Protein 7Y86 (pdb70)

Structure (mmCIF, N/CA/C/O backbone):
data_7Y86
#
_entry.id   7Y86
#
_cell.length_a   44.958
_cell.length_b   49.082
_cell.length_c   102.581
_cell.angle_alpha   90.000
_cell.angle_beta   90.000
_cell.angle_gamma   90.000
#
_symmetry.space_group_name_H-M   'P 21 21 21'
#
loop_
_entity.id
_entity.type
_entity.pdbx_description
1 polymer 'UPF0297 protein A7J08_00425'
2 water water
#
loop_
_atom_site.group_PDB
_atom_site.id
_atom_site.type_symbol
_atom_site.label_atom_id
_atom_site.label_alt_id
_atom_site.label_comp_id
_atom_site.label_asym_id
_atom_site.label_entity_id
_atom_site.label_seq_id
_atom_site.pdbx_PDB_ins_code
_atom_site.Cartn_x
_atom_site.Cartn_y
_atom_site.Cartn_z
_atom_site.occupancy
_atom_site.B_iso_or_equiv
_atom_site.auth_seq_id
_atom_site.auth_comp_id
_atom_site.auth_asym_id
_atom_site.auth_atom_id
_atom_site.pdbx_PDB_model_num
ATOM 1 N N . VAL A 1 9 ? 25.37600 -15.25600 -18.89600 1.000 53.69000 8 VAL A N 1
ATOM 2 C CA . VAL A 1 9 ? 25.29600 -14.19700 -17.89000 1.000 54.93000 8 VAL A CA 1
ATOM 3 C C . VAL A 1 9 ? 25.54300 -14.74900 -16.48900 1.000 50.28000 8 VAL A C 1
ATOM 4 O O . VAL A 1 9 ? 25.37600 -14.03900 -15.49800 1.000 52.04000 8 VAL A O 1
ATOM 8 N N . ARG A 1 10 ? 25.93500 -16.02600 -16.41700 1.000 48.96000 9 ARG A N 1
ATOM 9 C CA . ARG A 1 10 ? 26.26300 -16.64100 -15.13400 1.000 44.87000 9 ARG A CA 1
ATOM 10 C C . ARG A 1 10 ? 27.46000 -15.96800 -14.47200 1.000 45.54000 9 ARG A C 1
ATOM 11 O O . ARG A 1 10 ? 27.53200 -15.9040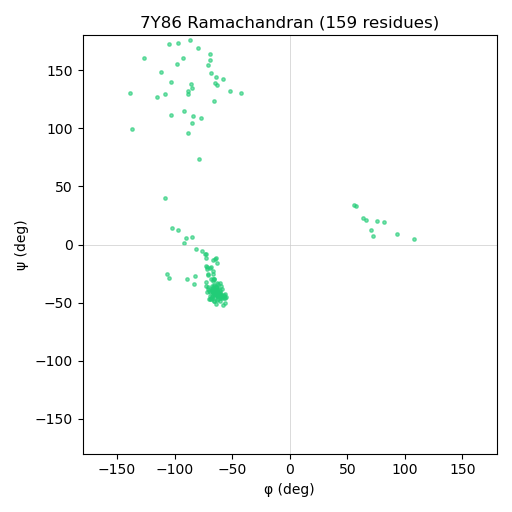0 -13.23900 1.000 40.31000 9 ARG A O 1
ATOM 19 N N . PHE A 1 11 ? 28.41300 -15.48700 -15.26600 1.000 46.32000 10 PHE A N 1
ATOM 20 C CA . PHE A 1 11 ? 29.67300 -14.94400 -14.76900 1.000 41.54000 10 PHE A CA 1
ATOM 21 C C . PHE A 1 11 ? 29.71300 -13.42400 -14.92100 1.000 40.96000 10 PHE A C 1
ATOM 22 O O . PHE A 1 11 ? 30.73800 -12.84100 -15.28700 1.000 40.36000 10 PHE A O 1
ATOM 30 N N . ARG A 1 12 ? 28.57500 -12.77400 -14.63900 1.000 43.64000 11 ARG A N 1
ATOM 31 C CA . ARG A 1 12 ? 28.41900 -11.32600 -14.77300 1.000 41.73000 11 ARG A CA 1
ATOM 32 C C . ARG A 1 12 ? 28.79300 -10.55400 -13.52200 1.000 39.64000 11 ARG A C 1
ATOM 33 O O . ARG A 1 12 ? 29.18300 -9.38300 -13.62500 1.000 40.96000 11 ARG A O 1
ATOM 41 N N . LEU A 1 13 ? 28.62400 -11.15900 -12.34600 1.000 34.42000 12 LEU A N 1
ATOM 42 C CA . LEU A 1 13 ? 28.74400 -10.44500 -11.07500 1.000 31.00000 12 LEU A CA 1
ATOM 43 C C . LEU A 1 13 ? 30.22400 -10.26900 -10.73500 1.000 30.59000 12 LEU A C 1
ATOM 44 O O . LEU A 1 13 ? 30.78200 -10.91900 -9.84400 1.000 24.56000 12 LEU A O 1
ATOM 49 N N . ASP A 1 14 ? 30.85700 -9.34900 -11.46900 1.000 28.28000 13 ASP A N 1
ATOM 50 C CA . ASP A 1 14 ? 32.29100 -9.11800 -11.35800 1.000 26.60000 13 ASP A CA 1
ATOM 51 C C . ASP A 1 14 ? 32.64800 -8.06500 -10.32200 1.000 27.74000 13 ASP A C 1
ATOM 52 O O . ASP A 1 14 ? 33.82300 -7.70400 -10.21100 1.000 33.49000 13 ASP A O 1
ATOM 57 N N . ASP A 1 15 ? 31.66800 -7.56100 -9.56900 1.000 28.00000 14 ASP A N 1
ATOM 58 C CA . ASP A 1 15 ? 31.91200 -6.58900 -8.50200 1.000 28.96000 14 ASP A CA 1
ATOM 59 C C . ASP A 1 15 ? 31.05700 -7.00600 -7.30900 1.000 30.09000 14 ASP A C 1
ATOM 60 O O . ASP A 1 15 ? 29.85800 -6.70900 -7.26200 1.000 35.20000 14 ASP A O 1
ATOM 65 N N . THR A 1 16 ? 31.67500 -7.68200 -6.34400 1.000 23.01000 15 THR A N 1
ATOM 66 C CA . THR A 1 16 ? 30.97000 -8.15100 -5.15800 1.000 21.23000 15 THR A CA 1
ATOM 67 C C . THR A 1 16 ? 31.12400 -7.20300 -3.97500 1.000 17.65000 15 THR A C 1
ATOM 68 O O . THR A 1 16 ? 30.78900 -7.58300 -2.84700 1.000 18.81000 15 THR A O 1
ATOM 72 N N . ASP A 1 17 ? 31.62500 -5.99100 -4.19700 1.000 21.85000 16 ASP A N 1
ATOM 73 C CA . ASP A 1 17 ? 31.53200 -4.95500 -3.17400 1.000 21.52000 16 ASP A CA 1
ATOM 74 C C . ASP A 1 17 ? 30.06600 -4.72300 -2.81600 1.000 20.46000 16 ASP A C 1
ATOM 75 O O . ASP A 1 17 ? 29.18400 -4.77500 -3.67600 1.000 24.79000 16 ASP A O 1
ATOM 80 N N . LYS A 1 18 ? 29.80700 -4.48000 -1.53700 1.000 21.41000 17 LYS A N 1
ATOM 81 C CA . LYS A 1 18 ? 28.43500 -4.29200 -1.09000 1.000 20.48000 17 LYS A CA 1
ATOM 82 C C . LYS A 1 18 ? 27.83100 -3.04700 -1.72300 1.000 22.47000 17 LYS A C 1
ATOM 83 O O . LYS A 1 18 ? 28.51800 -2.04600 -1.94200 1.000 23.45000 17 LYS A O 1
ATOM 89 N N . GLN A 1 19 ? 26.53700 -3.11300 -2.03200 1.000 20.54000 18 GLN A N 1
ATOM 90 C CA . GLN A 1 19 ? 25.83900 -1.93600 -2.51900 1.000 19.90000 18 GLN A CA 1
ATOM 91 C C . GLN A 1 19 ? 25.32800 -1.13300 -1.33000 1.000 21.44000 18 GLN A C 1
ATOM 92 O O . GLN A 1 19 ? 25.48400 -1.52900 -0.17200 1.000 22.20000 18 GLN A O 1
ATOM 98 N N . GLU A 1 20 ? 24.72700 0.02100 -1.62100 1.000 22.99000 19 GLU A N 1
ATOM 99 C CA . GLU A 1 20 ? 24.22200 0.88600 -0.56200 1.000 21.82000 19 GLU A CA 1
ATOM 100 C C . GLU A 1 20 ? 23.11900 0.18800 0.21800 1.000 17.96000 19 GLU A C 1
ATOM 101 O O . GLU A 1 20 ? 22.24100 -0.46100 -0.35600 1.000 20.10000 19 GLU A O 1
ATOM 107 N N . ILE A 1 21 ? 23.16800 0.33100 1.54400 1.000 16.65000 20 ILE A N 1
ATOM 108 C CA . ILE A 1 21 ? 22.12800 -0.24800 2.38900 1.000 17.21000 20 ILE A CA 1
ATOM 109 C C . ILE A 1 21 ? 20.76300 0.31700 2.02200 1.000 17.76000 20 ILE A C 1
ATOM 110 O O . ILE A 1 21 ? 19.75500 -0.40100 2.04800 1.000 16.25000 20 ILE A O 1
ATOM 115 N N . SER A 1 22 ? 20.70900 1.60000 1.65700 1.000 18.19000 21 SER A N 1
ATOM 116 C CA . SER A 1 22 ? 19.43400 2.19700 1.26700 1.000 16.99000 21 SER A CA 1
ATOM 117 C C . SER A 1 22 ? 18.87200 1.52400 0.01900 1.000 18.63000 21 SER A C 1
ATOM 118 O O . SER A 1 22 ? 17.65600 1.34400 -0.10000 1.000 19.34000 21 SER A O 1
ATOM 121 N N . LYS A 1 23 ? 19.74400 1.13100 -0.91500 1.000 16.88000 22 LYS A N 1
ATOM 122 C CA . LYS A 1 23 ? 19.28700 0.43200 -2.11400 1.000 20.54000 22 LYS A CA 1
ATOM 123 C C . LYS A 1 23 ? 18.74500 -0.95200 -1.77100 1.000 17.42000 22 LYS A C 1
ATOM 124 O O . LYS A 1 23 ? 17.68900 -1.35400 -2.27500 1.000 18.82000 22 LYS A O 1
ATOM 130 N N . THR A 1 24 ? 19.44700 -1.69500 -0.91100 1.000 16.81000 23 THR A N 1
ATOM 131 C CA . THR A 1 24 ? 18.95800 -3.00600 -0.48800 1.000 16.78000 23 THR A CA 1
ATOM 132 C C . THR A 1 24 ? 17.60700 -2.89200 0.20600 1.000 17.63000 23 THR A C 1
ATOM 133 O O . THR A 1 24 ? 16.67200 -3.63700 -0.10600 1.000 18.05000 23 THR A O 1
ATOM 137 N N . LEU A 1 25 ? 17.48200 -1.96400 1.15800 1.000 16.97000 24 LEU A N 1
ATOM 138 C CA . LEU A 1 25 ? 16.23800 -1.90500 1.92100 1.000 16.78000 24 LEU A CA 1
ATOM 139 C C . LEU A 1 25 ? 15.08500 -1.37900 1.07600 1.000 17.15000 24 LEU A C 1
ATOM 140 O O . LEU A 1 25 ? 13.93000 -1.72400 1.34600 1.000 17.88000 24 LEU A O 1
ATOM 145 N N . THR A 1 26 ? 15.36900 -0.56900 0.05000 1.000 19.04000 25 THR A N 1
ATOM 146 C CA . THR A 1 26 ? 14.31700 -0.16600 -0.88100 1.000 19.35000 25 THR A CA 1
ATOM 147 C C . THR A 1 26 ? 13.75700 -1.37100 -1.63300 1.000 19.33000 25 THR A C 1
ATOM 148 O O . THR A 1 26 ? 12.53400 -1.55500 -1.71600 1.000 20.14000 25 THR A O 1
ATOM 152 N N . SER A 1 27 ? 14.64000 -2.22200 -2.16500 1.000 18.44000 26 SER A N 1
ATOM 153 C CA . SER A 1 27 ? 14.18900 -3.38200 -2.92300 1.000 20.05000 26 SER A CA 1
ATOM 154 C C . SER A 1 27 ? 13.48600 -4.38900 -2.02400 1.000 20.18000 26 SER A C 1
ATOM 155 O O . SER A 1 27 ? 12.48800 -4.99800 -2.42200 1.000 20.19000 26 SER A O 1
ATOM 158 N N . VAL A 1 28 ? 13.99400 -4.57300 -0.80300 1.000 17.42000 27 VAL A N 1
ATOM 159 C CA . VAL A 1 28 ? 13.38300 -5.50200 0.14300 1.000 18.73000 27 VAL A CA 1
ATOM 160 C C . VAL A 1 28 ? 11.99100 -5.02900 0.54700 1.000 15.33000 27 VAL A C 1
ATOM 161 O O . VAL A 1 28 ? 11.04700 -5.82900 0.63700 1.000 17.39000 27 VAL A O 1
ATOM 165 N N . TYR A 1 29 ? 11.84300 -3.72700 0.80800 1.000 17.25000 28 TYR A N 1
ATOM 166 C CA . TYR A 1 29 ? 10.54600 -3.16000 1.15800 1.000 17.41000 28 TYR A CA 1
ATOM 167 C C . TYR A 1 29 ? 9.53100 -3.39800 0.04600 1.000 17.54000 28 TYR A C 1
ATOM 168 O O . TYR A 1 29 ? 8.40000 -3.83300 0.30100 1.000 18.03000 28 TYR A O 1
ATOM 177 N N . ARG A 1 30 ? 9.93000 -3.14300 -1.20000 1.000 19.35000 29 ARG A N 1
ATOM 178 C CA 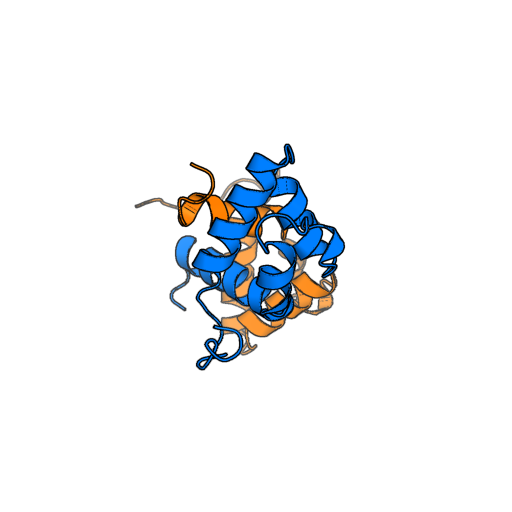. ARG A 1 30 ? 9.00500 -3.31000 -2.32100 1.000 18.67000 29 ARG A CA 1
ATOM 179 C C . ARG A 1 30 ? 8.59200 -4.76600 -2.48700 1.000 20.79000 29 ARG A C 1
ATOM 180 O O . ARG A 1 30 ? 7.41700 -5.06100 -2.73700 1.000 20.27000 29 ARG A O 1
ATOM 188 N N . SER A 1 31 ? 9.53700 -5.69200 -2.33000 1.000 18.25000 30 SER A N 1
ATOM 189 C CA . SER A 1 31 ? 9.20000 -7.10400 -2.46800 1.000 17.71000 30 SER A CA 1
ATOM 190 C C . SER A 1 31 ? 8.28500 -7.56500 -1.34500 1.000 18.84000 30 SER A C 1
ATOM 191 O O . SER A 1 31 ? 7.34600 -8.33900 -1.58000 1.000 19.53000 30 SER A O 1
ATOM 194 N N . LEU A 1 32 ? 8.53600 -7.09000 -0.11600 1.000 17.31000 31 LEU A N 1
ATOM 195 C CA . LEU A 1 32 ? 7.63700 -7.39100 0.99300 1.000 17.92000 31 LEU A CA 1
ATOM 196 C C . LEU A 1 32 ? 6.21100 -6.93000 0.69100 1.000 16.62000 31 LEU A C 1
ATOM 197 O O . LEU A 1 32 ? 5.25300 -7.67000 0.94000 1.000 17.81000 31 LEU A O 1
ATOM 202 N N . GLU A 1 33 ? 6.06400 -5.71700 0.14100 1.000 17.95000 32 GLU A N 1
ATOM 203 C CA . GLU A 1 33 ? 4.74200 -5.19100 -0.20100 1.000 18.98000 32 GLU A CA 1
ATOM 204 C C . GLU A 1 33 ? 4.06200 -6.04500 -1.26500 1.000 19.52000 32 GLU A C 1
ATOM 205 O O . GLU A 1 33 ? 2.86200 -6.33500 -1.16700 1.000 21.13000 32 GLU A O 1
ATOM 211 N N . GLU A 1 34 ? 4.81100 -6.44300 -2.29500 1.000 18.53000 33 GLU A N 1
ATOM 212 C CA . GLU A 1 34 ? 4.22200 -7.23300 -3.37600 1.000 20.52000 33 GLU A CA 1
ATOM 213 C C . GLU A 1 34 ? 3.69500 -8.57300 -2.87600 1.000 21.35000 33 GLU A C 1
ATOM 214 O O . GLU A 1 34 ? 2.67400 -9.06200 -3.37500 1.000 20.63000 33 GLU A O 1
ATOM 220 N N . LYS A 1 35 ? 4.35400 -9.17600 -1.88300 1.000 17.33000 34 LYS A N 1
ATOM 221 C CA . LYS A 1 35 ? 3.94500 -10.45400 -1.32600 1.000 16.64000 34 LYS A CA 1
ATOM 222 C C . LYS A 1 35 ? 2.88400 -10.33200 -0.23100 1.000 16.78000 34 LYS A C 1
ATOM 223 O O . LYS A 1 35 ? 2.55000 -11.33900 0.40400 1.000 18.62000 34 LYS A O 1
ATOM 229 N N . GLY A 1 36 ? 2.35200 -9.13400 -0.00100 1.000 20.18000 35 GLY A N 1
ATOM 230 C CA . GLY A 1 36 ? 1.28200 -8.97200 0.96600 1.000 21.36000 35 GLY A CA 1
ATOM 231 C C . GLY A 1 36 ? 1.71200 -8.87100 2.41500 1.000 24.67000 35 GLY A C 1
ATOM 232 O O . GLY A 1 36 ? 0.88800 -9.09200 3.30800 1.000 27.02000 35 GLY A O 1
ATOM 233 N N . TYR A 1 37 ? 2.97500 -8.55300 2.68400 1.000 19.16000 36 TYR A N 1
ATOM 234 C CA . TYR A 1 37 ? 3.43700 -8.40400 4.05700 1.000 20.80000 36 TYR A CA 1
ATOM 235 C C . TYR A 1 37 ? 3.32600 -6.95200 4.50000 1.000 20.90000 36 TYR A C 1
ATOM 236 O O . TYR A 1 37 ? 3.25400 -6.03100 3.68500 1.000 23.31000 36 TYR A O 1
ATOM 245 N N . ASN A 1 38 ? 3.32900 -6.75500 5.82300 1.000 23.02000 37 ASN A N 1
ATOM 246 C CA . ASN A 1 38 ? 3.61800 -5.44700 6.38700 1.000 21.76000 37 ASN A CA 1
ATOM 247 C C . ASN A 1 38 ? 5.12600 -5.26200 6.29600 1.000 20.51000 37 ASN A C 1
ATOM 248 O O . ASN A 1 38 ? 5.86300 -5.94700 7.01500 1.000 18.96000 37 ASN A O 1
ATOM 253 N N . PRO A 1 39 ? 5.62500 -4.38900 5.41400 1.000 19.36000 38 PRO A N 1
ATOM 254 C CA . PRO A 1 39 ? 7.08000 -4.35000 5.19100 1.000 20.46000 38 PRO A CA 1
ATOM 255 C C . PRO A 1 39 ? 7.84200 -3.85000 6.39300 1.000 22.19000 38 PRO A C 1
ATOM 256 O O . PRO A 1 39 ? 8.93300 -4.36000 6.68100 1.000 20.05000 38 PRO A O 1
ATOM 260 N N . ILE A 1 40 ? 7.31200 -2.84700 7.09700 1.000 19.13000 39 ILE A N 1
ATOM 261 C CA . ILE A 1 40 ? 8.02900 -2.31200 8.25100 1.000 18.30000 39 ILE A CA 1
ATOM 262 C C . ILE A 1 40 ? 8.15300 -3.37400 9.33700 1.000 18.35000 39 ILE A C 1
ATOM 263 O O . ILE A 1 40 ? 9.22100 -3.54100 9.94000 1.000 18.27000 39 ILE A O 1
ATOM 268 N N . ASN A 1 41 ? 7.08000 -4.13200 9.58600 1.000 17.59000 40 ASN A N 1
ATOM 269 C CA . ASN A 1 41 ? 7.12900 -5.15500 10.62900 1.000 18.25000 40 ASN A CA 1
ATOM 270 C C . ASN A 1 41 ? 8.15700 -6.23600 10.31300 1.000 17.70000 40 ASN A C 1
ATOM 271 O O . ASN A 1 41 ? 8.86600 -6.70500 11.21400 1.000 16.64000 40 ASN A O 1
ATOM 276 N N . GLN A 1 42 ? 8.24400 -6.66100 9.04500 1.000 16.24000 41 GLN A N 1
ATOM 277 C CA . GLN A 1 42 ? 9.18300 -7.73000 8.70700 1.000 16.10000 41 GLN A CA 1
ATOM 278 C C . GLN A 1 42 ? 10.61900 -7.23500 8.77300 1.000 15.78000 41 GLN A C 1
ATOM 279 O O . GLN A 1 42 ? 11.51300 -7.98900 9.18900 1.000 15.05000 41 GLN A O 1
ATOM 285 N N . ILE A 1 43 ? 10.86300 -5.98000 8.36900 1.000 15.23000 42 ILE A N 1
ATOM 286 C CA . ILE A 1 43 ? 12.21200 -5.42300 8.47200 1.000 13.24000 42 ILE A CA 1
ATOM 287 C C . ILE A 1 43 ? 12.61300 -5.26000 9.93500 1.000 15.84000 42 ILE A C 1
ATOM 288 O O . ILE A 1 43 ? 13.74500 -5.59000 10.31000 1.000 16.01000 42 ILE A O 1
ATOM 293 N N . ILE A 1 44 ? 11.69300 -4.80000 10.79300 1.000 15.99000 43 ILE A N 1
ATOM 294 C CA . ILE A 1 44 ? 11.99300 -4.75300 12.22900 1.000 15.24000 43 ILE A CA 1
ATOM 295 C C . ILE A 1 44 ? 12.31700 -6.14900 12.74700 1.000 16.86000 43 ILE A C 1
ATOM 296 O O . ILE A 1 44 ? 13.27400 -6.34300 13.51400 1.000 16.62000 43 ILE A O 1
ATOM 301 N N . GLY A 1 45 ? 11.52700 -7.14600 12.34000 1.000 15.47000 44 GLY A N 1
ATOM 302 C CA . GLY A 1 45 ? 11.79700 -8.51500 12.76300 1.000 15.25000 44 GLY A CA 1
ATOM 303 C C . GLY A 1 45 ? 13.18900 -8.99900 12.38900 1.000 13.98000 44 GLY A C 1
ATOM 304 O O . GLY A 1 45 ? 13.85500 -9.66700 13.19400 1.000 16.49000 44 GLY A O 1
ATOM 305 N N . TYR A 1 46 ? 13.63200 -8.70600 11.15700 1.000 14.77000 45 TYR A N 1
ATOM 306 C CA . TYR A 1 46 ? 14.99100 -9.07300 10.76500 1.000 13.91000 45 TYR A CA 1
ATOM 307 C C . TYR A 1 46 ? 16.02000 -8.35400 11.63900 1.000 14.97000 45 TYR A C 1
ATOM 308 O O . TYR A 1 46 ? 17.01000 -8.95900 12.07100 1.000 16.01000 45 TYR A O 1
ATOM 317 N N . VAL A 1 47 ? 15.82800 -7.05700 11.88300 1.000 14.33000 46 VAL A N 1
ATOM 318 C CA . VAL A 1 47 ? 16.82200 -6.34000 12.67800 1.000 12.32000 46 VAL A CA 1
ATOM 319 C C . VAL A 1 47 ? 16.85400 -6.85600 14.11900 1.000 14.96000 46 VAL A C 1
ATOM 320 O O . VAL A 1 47 ? 17.92800 -6.89700 14.73900 1.000 16.33000 46 VAL A O 1
ATOM 324 N N . LEU A 1 48 ? 15.70200 -7.24600 14.68300 1.000 13.11000 47 LEU A N 1
ATOM 325 C CA . LEU A 1 48 ? 15.67600 -7.79700 16.04000 1.000 14.57000 47 LEU A CA 1
ATOM 326 C C . LEU A 1 48 ? 16.38000 -9.14200 16.10700 1.000 16.54000 47 LEU A C 1
ATOM 327 O O . LEU A 1 48 ? 17.01300 -9.46800 17.11900 1.000 16.20000 47 LEU A O 1
ATOM 332 N N . SER A 1 49 ? 16.25800 -9.95200 15.05700 1.000 15.97000 48 SER A N 1
ATOM 333 C CA . SER A 1 49 ? 16.62600 -11.36400 15.11500 1.000 15.43000 48 SER A CA 1
ATOM 334 C C . SER A 1 49 ? 17.93400 -11.71100 14.42700 1.000 15.52000 48 SER A C 1
ATOM 335 O O . SER A 1 49 ? 18.57500 -12.70100 14.82000 1.000 16.84000 48 SER A O 1
ATOM 338 N N . GLY A 1 50 ? 18.33000 -10.96100 13.39700 1.000 15.21000 49 GLY A N 1
ATOM 339 C CA . GLY A 1 50 ? 19.41300 -11.36000 12.51600 1.000 16.68000 49 GLY A CA 1
ATOM 340 C C . GLY A 1 50 ? 19.08500 -12.52200 11.60700 1.000 19.39000 49 GLY A C 1
ATOM 341 O O . GLY A 1 50 ? 19.99900 -13.07500 10.98500 1.000 21.13000 49 GLY A O 1
ATOM 342 N N . ASP A 1 51 ? 17.80900 -12.89800 11.50500 1.000 18.32000 50 ASP A N 1
ATOM 343 C CA . ASP A 1 51 ? 17.38800 -14.11200 10.80900 1.000 18.49000 50 ASP A CA 1
ATOM 344 C C . ASP A 1 51 ? 16.81500 -13.74500 9.44600 1.000 19.03000 50 ASP A C 1
ATOM 345 O O . ASP A 1 51 ? 15.73000 -13.13600 9.38500 1.000 18.27000 50 ASP A O 1
ATOM 350 N N . PRO A 1 52 ? 17.47800 -14.08900 8.34000 1.000 18.42000 51 PRO A N 1
ATOM 351 C CA . PRO A 1 52 ? 16.95200 -13.71300 7.01400 1.000 17.72000 51 PRO A CA 1
ATOM 352 C C . PRO A 1 52 ? 15.61100 -14.35100 6.67800 1.000 18.06000 51 PRO A C 1
ATOM 353 O O . PRO A 1 52 ? 14.97400 -13.90500 5.71100 1.000 18.58000 51 PRO A O 1
ATOM 357 N N . ALA A 1 53 ? 15.15300 -15.34000 7.44900 1.000 17.79000 52 ALA A N 1
ATOM 358 C CA . ALA A 1 53 ? 13.84700 -15.94600 7.20200 1.000 17.82000 52 ALA A CA 1
ATOM 359 C C . ALA A 1 53 ? 12.69300 -14.97000 7.40400 1.000 18.19000 52 ALA A C 1
ATOM 360 O O . ALA A 1 53 ? 11.56500 -15.28000 7.01300 1.000 17.39000 52 ALA A O 1
ATOM 362 N N . TYR A 1 54 ? 12.93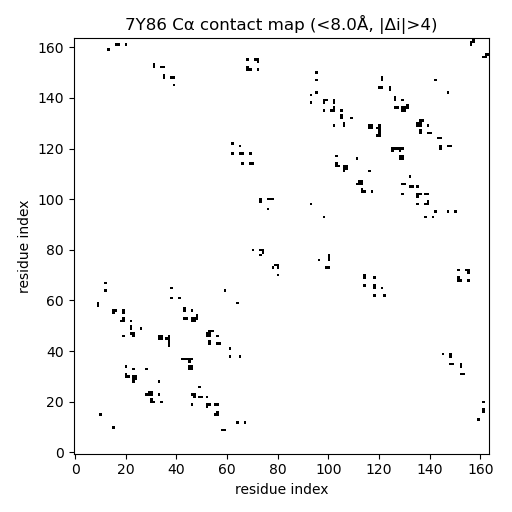500 -13.80200 8.00400 1.000 15.61000 53 TYR A N 1
ATOM 363 C CA . TYR A 1 54 ? 11.89300 -12.78100 8.06500 1.000 15.22000 53 TYR A CA 1
ATOM 364 C C . TYR A 1 54 ? 11.66600 -12.1020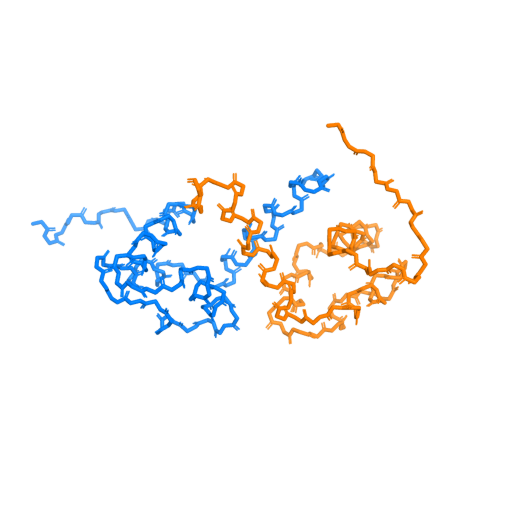0 6.71700 1.000 15.96000 53 TYR A C 1
ATOM 365 O O . TYR A 1 54 ? 10.70800 -11.33300 6.58500 1.000 16.15000 53 TYR A O 1
ATOM 374 N N . ILE A 1 55 ? 12.50600 -12.37400 5.72400 1.000 14.94000 54 ILE A N 1
ATOM 375 C CA . ILE A 1 55 ? 12.45800 -11.71000 4.42600 1.000 15.15000 54 ILE A CA 1
ATOM 376 C C . ILE A 1 55 ? 12.11500 -12.75600 3.37400 1.000 15.14000 54 ILE A C 1
ATOM 377 O O . ILE A 1 55 ? 12.80200 -13.76900 3.27700 1.000 15.84000 54 ILE A O 1
ATOM 382 N N . PRO A 1 56 ? 11.09100 -12.56100 2.54500 1.000 16.24000 55 PRO A N 1
ATOM 383 C CA . PRO A 1 56 ? 10.76000 -13.58600 1.54700 1.000 15.99000 55 PRO A CA 1
ATOM 384 C C . PRO A 1 56 ? 11.81800 -13.69500 0.45200 1.000 16.66000 55 PRO A C 1
ATOM 385 O O . PRO A 1 56 ? 12.60000 -12.77400 0.19400 1.000 17.15000 55 PRO A O 1
ATOM 389 N N . ARG A 1 57 ? 11.81200 -14.85600 -0.21200 1.000 16.85000 56 ARG A N 1
ATOM 390 C CA . ARG A 1 57 ? 12.74400 -15.09300 -1.31300 1.000 16.28000 56 ARG A CA 1
ATOM 391 C C . ARG A 1 57 ? 12.38700 -14.29700 -2.56800 1.000 19.21000 56 ARG A C 1
ATOM 392 O O . ARG A 1 57 ? 13.25600 -14.10400 -3.43000 1.000 20.25000 56 ARG A O 1
ATOM 400 N N . TYR A 1 58 ? 11.14700 -13.81400 -2.67300 1.000 18.75000 57 TYR A N 1
ATOM 401 C CA . TYR A 1 58 ? 10.64300 -13.17400 -3.88500 1.000 20.30000 57 TYR A CA 1
ATOM 402 C C . TYR A 1 58 ? 11.55500 -12.05800 -4.37500 1.000 20.29000 57 TYR A C 1
ATOM 403 O O . TYR A 1 58 ? 11.98900 -11.20000 -3.60000 1.000 18.38000 57 TYR A O 1
ATOM 412 N N . ASN A 1 59 ? 11.84600 -12.08200 -5.67900 1.000 21.82000 58 ASN A N 1
ATOM 413 C CA . ASN A 1 59 ? 12.60200 -11.02300 -6.34000 1.000 20.77000 58 ASN A CA 1
ATOM 414 C C . ASN A 1 59 ? 13.96700 -10.82100 -5.69200 1.000 20.57000 58 ASN A C 1
ATOM 415 O O . ASN A 1 59 ? 14.47500 -9.69600 -5.63900 1.000 23.81000 58 ASN A O 1
ATOM 420 N N . ASP A 1 60 ? 14.55100 -11.91600 -5.20000 1.000 20.18000 59 ASP A N 1
ATOM 421 C CA . ASP A 1 60 ? 15.88300 -11.94200 -4.59800 1.000 22.28000 59 ASP A CA 1
ATOM 422 C C . ASP A 1 60 ? 15.96500 -11.15700 -3.28900 1.000 23.79000 59 ASP A C 1
ATOM 423 O O . ASP A 1 60 ? 17.06100 -10.77600 -2.87000 1.000 24.53000 59 ASP A O 1
ATOM 428 N N . ALA A 1 61 ? 14.84200 -10.90500 -2.60600 1.000 19.04000 60 ALA A N 1
ATOM 429 C CA . ALA A 1 61 ? 14.90300 -10.04300 -1.42500 1.000 18.01000 60 ALA A CA 1
ATOM 430 C C . ALA A 1 61 ? 15.74200 -10.67200 -0.31300 1.000 17.51000 60 ALA A C 1
ATOM 431 O O . ALA A 1 61 ? 16.58300 -9.99500 0.29600 1.000 15.62000 60 ALA A O 1
ATOM 433 N N . ARG A 1 62 ? 15.54700 -11.96300 -0.04100 1.000 16.93000 61 ARG A N 1
ATOM 434 C CA . ARG A 1 62 ? 16.32400 -12.60200 1.01700 1.000 15.32000 61 ARG A CA 1
ATOM 435 C C . ARG A 1 62 ? 17.80100 -12.66400 0.64400 1.000 17.88000 61 ARG A C 1
ATOM 436 O O . ARG A 1 62 ? 18.66900 -12.42200 1.49200 1.000 16.80000 61 ARG A O 1
ATOM 444 N N . ASN A 1 63 ? 18.11100 -12.94700 -0.62800 1.000 19.07000 62 ASN A N 1
ATOM 445 C CA . ASN A 1 63 ? 19.51700 -12.98800 -1.02800 1.000 20.00000 62 ASN A CA 1
ATOM 446 C C . ASN A 1 63 ? 20.15500 -11.60700 -0.94000 1.000 18.68000 62 ASN A C 1
ATOM 447 O O . ASN A 1 63 ? 21.35100 -11.49300 -0.63800 1.000 19.12000 62 ASN A O 1
ATOM 452 N N . GLN A 1 64 ? 19.36800 -10.55300 -1.17200 1.000 16.63000 63 GLN A N 1
ATOM 453 C CA . GLN A 1 64 ? 19.88300 -9.19600 -1.04700 1.000 15.22000 63 GLN A CA 1
ATOM 454 C C . GLN A 1 64 ? 20.23800 -8.87200 0.40300 1.000 16.52000 63 GLN A C 1
ATOM 455 O O . GLN A 1 64 ? 21.28100 -8.25700 0.67500 1.000 16.22000 63 GLN A O 1
ATOM 461 N N . ILE A 1 65 ? 19.40200 -9.29300 1.35900 1.000 16.05000 64 ILE A N 1
ATOM 462 C CA . ILE A 1 65 ? 19.72000 -8.99400 2.75200 1.000 16.60000 64 ILE A CA 1
ATOM 463 C C . ILE A 1 65 ? 20.94800 -9.78000 3.20300 1.000 17.74000 64 ILE A C 1
ATOM 464 O O . ILE A 1 65 ? 21.74900 -9.27200 4.00300 1.000 17.72000 64 ILE A O 1
ATOM 469 N N . ARG A 1 66 ? 21.17200 -10.97700 2.62300 1.000 17.32000 65 ARG A N 1
ATOM 470 C CA . ARG A 1 66 ? 22.32400 -11.81500 2.96200 1.000 15.88000 65 ARG A CA 1
ATOM 471 C C . ARG A 1 66 ? 23.65100 -11.21700 2.51500 1.000 16.35000 65 ARG A C 1
ATOM 472 O O . ARG A 1 66 ? 24.69000 -11.63100 3.04300 1.000 16.60000 65 ARG A O 1
ATOM 480 N N . LYS A 1 67 ? 23.64200 -10.26400 1.57000 1.000 16.50000 66 LYS A N 1
ATOM 481 C CA . LYS A 1 67 ? 24.88500 -9.59800 1.16800 1.000 17.66000 66 LYS A CA 1
ATOM 482 C C . LYS A 1 67 ? 25.46800 -8.75900 2.29000 1.000 18.83000 66 LYS A C 1
ATOM 483 O O . LYS A 1 67 ? 26.67200 -8.46700 2.27500 1.000 19.59000 66 LYS A O 1
ATOM 489 N N . HIS A 1 68 ? 24.64200 -8.34500 3.24800 1.000 15.02000 67 HIS A N 1
ATOM 490 C CA . HIS A 1 68 ? 25.04900 -7.50800 4.36000 1.000 14.57000 67 HIS A CA 1
ATOM 491 C C . HIS A 1 68 ? 25.15200 -8.35400 5.62100 1.000 15.87000 67 HIS A C 1
ATOM 492 O O . HIS A 1 68 ? 24.79900 -9.53300 5.64200 1.000 16.59000 67 HIS A O 1
ATOM 499 N N . GLU A 1 69 ? 25.67100 -7.74300 6.68000 1.000 15.46000 68 GLU A N 1
ATOM 500 C CA . GLU A 1 69 ? 25.58100 -8.30900 8.01500 1.000 16.71000 68 GLU A CA 1
ATOM 501 C C . GLU A 1 69 ? 24.66100 -7.44000 8.86200 1.000 14.05000 68 GLU A C 1
ATOM 502 O O . GLU A 1 69 ? 24.57700 -6.22500 8.66300 1.000 16.34000 68 GLU A O 1
ATOM 508 N N . ARG A 1 70 ? 23.95800 -8.07100 9.80900 1.000 15.91000 69 ARG A N 1
ATOM 509 C CA . ARG A 1 70 ? 23.00100 -7.30100 10.60300 1.000 14.02000 69 ARG A CA 1
ATOM 510 C C . ARG A 1 70 ? 23.69700 -6.20000 11.40300 1.000 15.00000 69 ARG A C 1
ATOM 511 O O . ARG A 1 70 ? 23.16600 -5.08800 11.53300 1.000 15.12000 69 ARG A O 1
ATOM 519 N N . ASP A 1 71 ? 24.89200 -6.47200 11.93900 1.000 16.94000 70 ASP A N 1
ATOM 520 C CA . ASP A 1 71 ? 25.55600 -5.42900 12.72000 1.000 16.89000 70 ASP A CA 1
ATOM 521 C C . ASP A 1 71 ? 25.96700 -4.24400 11.85000 1.000 16.34000 70 ASP A C 1
ATOM 522 O O . ASP A 1 71 ? 25.98700 -3.10700 12.33200 1.000 18.44000 70 ASP A O 1
ATOM 527 N N . GLU A 1 72 ? 26.26200 -4.48800 10.56600 1.000 17.45000 71 GLU A N 1
ATOM 528 C CA . GLU A 1 72 ? 26.52600 -3.40900 9.62000 1.000 17.33000 71 GLU A CA 1
ATOM 529 C C . GLU A 1 72 ? 25.27500 -2.57300 9.37600 1.000 15.45000 71 GLU A C 1
ATOM 530 O O . GLU A 1 72 ? 25.34400 -1.33700 9.29600 1.000 17.44000 71 GLU A O 1
ATOM 536 N N . ILE A 1 73 ? 24.12000 -3.23700 9.24800 1.000 14.65000 72 ILE A N 1
ATOM 537 C CA . ILE A 1 73 ? 22.87100 -2.50400 9.06500 1.000 14.98000 72 ILE A CA 1
ATOM 538 C C . ILE A 1 73 ? 22.53000 -1.69300 10.31400 1.000 14.90000 72 ILE A C 1
ATOM 539 O O . ILE A 1 73 ? 22.14600 -0.51700 10.21600 1.000 15.13000 72 ILE A O 1
ATOM 544 N N . ILE A 1 74 ? 22.70800 -2.27900 11.50400 1.000 14.86000 73 ILE A N 1
ATOM 545 C CA . ILE A 1 74 ? 22.42900 -1.53800 12.73200 1.000 14.89000 73 ILE A CA 1
ATOM 546 C C . ILE A 1 74 ? 23.31300 -0.30100 12.82800 1.000 15.11000 73 ILE A C 1
ATOM 547 O O . ILE A 1 74 ? 22.85000 0.77800 13.22800 1.000 16.00000 73 ILE A O 1
ATOM 552 N N . GLU A 1 75 ? 24.59700 -0.42300 12.45800 1.000 15.09000 74 GLU A N 1
ATOM 553 C CA . GLU A 1 75 ? 25.48000 0.74100 12.53400 1.000 17.12000 74 GLU A CA 1
ATOM 554 C C . GLU A 1 75 ? 24.98800 1.87600 11.64200 1.000 16.07000 74 GLU A C 1
ATOM 555 O O . GLU A 1 75 ? 24.98400 3.04400 12.05800 1.000 17.20000 74 GLU A O 1
ATOM 561 N N . GLU A 1 76 ? 24.55000 1.55600 10.41600 1.000 16.44000 75 GLU A N 1
ATOM 562 C CA . GLU A 1 76 ? 24.03100 2.60300 9.54300 1.000 16.97000 75 GLU A CA 1
ATOM 563 C C . GLU A 1 76 ? 22.72600 3.18500 10.07800 1.000 16.41000 75 GLU A C 1
ATOM 564 O O . GLU A 1 76 ? 22.49000 4.39600 9.96200 1.000 17.05000 75 GLU A O 1
ATOM 570 N N . LEU A 1 77 ? 21.86200 2.34700 10.67100 1.000 15.20000 76 LEU A N 1
ATOM 571 C CA . LEU A 1 77 ? 20.62700 2.88600 11.23400 1.000 14.34000 76 LEU A CA 1
ATOM 572 C C . LEU A 1 77 ? 20.93200 3.87200 12.35600 1.000 14.46000 76 LEU A C 1
ATOM 573 O O . LEU A 1 77 ? 20.27500 4.91600 12.47700 1.000 15.29000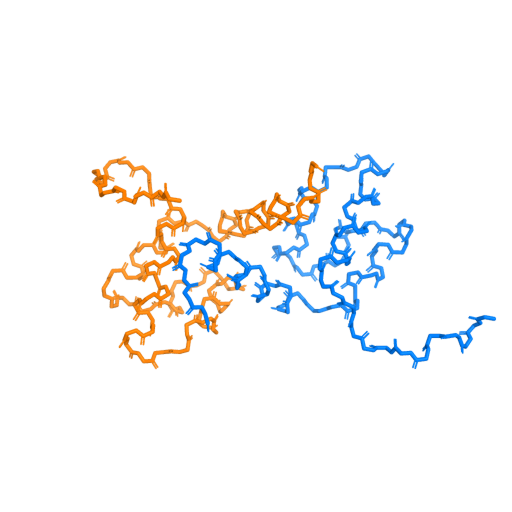 76 LEU A O 1
ATOM 578 N N . VAL A 1 78 ? 21.91600 3.53800 13.19300 1.000 15.46000 77 VAL A N 1
ATOM 579 C CA . VAL A 1 78 ? 22.28500 4.38900 14.32300 1.000 15.16000 77 VAL A CA 1
ATOM 580 C C . VAL A 1 78 ? 22.90500 5.69400 13.83400 1.000 14.85000 77 VAL A C 1
ATOM 581 O O . VAL A 1 78 ? 22.54500 6.78000 14.30600 1.000 16.52000 77 VAL A O 1
ATOM 585 N N . ARG A 1 79 ? 23.82800 5.61000 12.86300 1.000 15.76000 78 ARG A N 1
ATOM 586 C CA . ARG A 1 79 ? 24.48800 6.81400 12.36000 1.000 16.95000 78 ARG A CA 1
ATOM 587 C C . ARG A 1 79 ? 23.49600 7.74200 11.67900 1.000 16.50000 78 ARG A C 1
ATOM 588 O O . ARG A 1 79 ? 23.53400 8.96200 11.88500 1.000 18.26000 78 ARG A O 1
ATOM 596 N N . TYR A 1 80 ? 22.59800 7.17800 10.86700 1.000 16.14000 79 TYR A N 1
ATOM 597 C CA . TYR A 1 80 ? 21.58900 7.97900 10.18200 1.000 17.17000 79 TYR A CA 1
ATOM 598 C C . TYR A 1 80 ? 20.67700 8.67300 11.18300 1.000 16.97000 79 TYR A C 1
ATOM 599 O O . TYR A 1 80 ? 20.36400 9.86500 11.03300 1.000 18.41000 79 TYR A O 1
ATOM 608 N N . TYR A 1 81 ? 20.28600 7.96100 12.23200 1.000 15.86000 80 TYR A N 1
ATOM 609 C CA . TYR A 1 81 ? 19.37200 8.54400 13.24700 1.000 14.93000 80 TYR A CA 1
ATOM 610 C C . TYR A 1 81 ? 20.06100 9.69300 13.98500 1.000 17.45000 80 TYR A C 1
ATOM 611 O O . TYR A 1 81 ? 19.46100 10.75200 14.13700 1.000 17.77000 80 TYR A O 1
ATOM 620 N N . LEU A 1 82 ? 21.28100 9.46000 14.45100 1.000 16.56000 81 LEU A N 1
ATOM 621 C CA . LEU A 1 82 ? 21.97500 10.49400 15.25900 1.000 16.01000 81 LEU A CA 1
ATOM 622 C C . LEU A 1 82 ? 22.20700 11.75600 14.42200 1.000 19.06000 81 LEU A C 1
ATOM 623 O O . LEU A 1 82 ? 21.95400 12.84600 14.92900 1.000 18.70000 81 LEU A O 1
ATOM 628 N N . LYS A 1 83 ? 22.64500 11.58700 13.17900 1.000 19.00000 82 LYS A N 1
ATOM 629 C CA . LYS A 1 83 ? 22.87000 12.74700 12.28300 1.000 19.63000 82 LYS A CA 1
ATOM 630 C C . LYS A 1 83 ? 21.56000 13.51200 12.08600 1.000 18.82000 82 LYS A C 1
ATOM 631 O O . LYS A 1 83 ? 21.57600 14.74000 12.18000 1.000 21.75000 82 LYS A O 1
ATOM 637 N N . GLY A 1 84 ? 20.46600 12.80000 11.83100 1.000 19.40000 83 GLY A N 1
ATOM 638 C CA . GLY A 1 84 ? 19.18100 13.47300 11.58400 1.000 19.95000 83 GLY A CA 1
ATOM 639 C C . GLY A 1 84 ? 18.63300 14.13500 12.83300 1.000 20.95000 83 GLY A C 1
ATOM 640 O O . GLY A 1 84 ? 17.79000 15.02300 12.70400 1.000 23.64000 83 GLY A O 1
ATOM 641 N N . ASN A 1 85 ? 19.10100 13.70600 14.00400 1.000 18.28000 84 ASN A N 1
ATOM 642 C CA . ASN A 1 85 ? 18.58100 14.24600 15.28500 1.000 19.40000 84 ASN A CA 1
ATOM 643 C C . ASN A 1 85 ? 19.56300 15.26100 15.88100 1.000 19.78000 84 ASN A C 1
ATOM 644 O O . ASN A 1 85 ? 19.44100 15.54200 17.07200 1.000 21.48000 84 ASN A O 1
ATOM 649 N N . GLY A 1 86 ? 20.53500 15.74200 15.10200 1.000 18.95000 85 GLY A N 1
ATOM 650 C CA . GLY A 1 86 ? 21.37400 16.86500 15.57400 1.000 21.04000 85 GLY A CA 1
ATOM 651 C C . GLY A 1 86 ? 22.80800 16.56600 15.96900 1.000 23.79000 85 GLY A C 1
ATOM 652 O O . GLY A 1 86 ? 23.48000 17.50000 16.42500 1.000 26.39000 85 GLY A O 1
ATOM 653 N N . ILE A 1 87 ? 23.27400 15.33800 15.79000 1.000 18.74000 86 ILE A N 1
ATOM 654 C CA . ILE A 1 87 ? 24.69200 15.01600 16.10300 1.000 20.62000 86 ILE A CA 1
ATOM 655 C C . ILE A 1 87 ? 25.56700 15.28100 14.87800 1.000 26.27000 86 ILE A C 1
ATOM 656 O O . ILE A 1 87 ? 25.22000 14.80500 13.79000 1.000 24.80000 86 ILE A O 1
ATOM 661 N N . ASP A 1 88 ? 26.65900 16.02200 15.06300 1.000 27.43000 87 ASP A N 1
ATOM 662 C CA . ASP A 1 88 ? 27.63200 16.22300 13.96200 1.000 35.13000 87 ASP A CA 1
ATOM 663 C C . ASP A 1 88 ? 28.63600 15.07100 14.03700 1.000 35.71000 87 ASP A C 1
ATOM 664 O O . ASP A 1 88 ? 29.57900 15.17200 14.83100 1.000 39.09000 87 ASP A O 1
ATOM 669 N N . LEU A 1 89 ? 28.42400 14.00700 13.25700 1.000 39.09000 88 LEU A N 1
ATOM 670 C CA . LEU A 1 89 ? 29.29000 12.80100 13.36000 1.000 39.25000 88 LEU A CA 1
ATOM 671 C C . LEU A 1 89 ? 30.61700 13.01700 12.62100 1.000 49.97000 88 LEU A C 1
ATOM 672 O O . LEU A 1 89 ? 31.58100 12.31300 12.93700 1.000 54.80000 88 LEU A O 1
ATOM 678 N N . GLU B 1 7 ? 15.01400 23.96000 11.63500 1.000 53.40000 6 GLU B N 1
ATOM 679 C CA . GLU B 1 7 ? 14.94700 24.88000 12.76500 1.000 49.18000 6 GLU B CA 1
ATOM 680 C C . GLU B 1 7 ? 13.90700 24.43700 13.78900 1.000 52.63000 6 GLU B C 1
ATOM 681 O O . GLU B 1 7 ? 12.74000 24.83300 13.70600 1.000 52.39000 6 GLU B O 1
ATOM 687 N N . GLU B 1 8 ? 14.32700 23.61100 14.74900 1.000 48.73000 7 GLU B N 1
ATOM 688 C CA . GLU B 1 8 ? 13.45000 23.20300 15.83800 1.000 45.00000 7 GLU B CA 1
ATOM 689 C C . GLU B 1 8 ? 14.22200 23.20300 17.14900 1.000 38.24000 7 GLU B C 1
ATOM 690 O O . GLU B 1 8 ? 15.31500 22.63300 17.24300 1.000 39.11000 7 GLU B O 1
ATOM 696 N N . VAL B 1 9 ? 13.64000 23.83900 18.14200 1.000 33.05000 8 VAL B N 1
ATOM 697 C CA . VAL B 1 9 ? 14.17100 23.90300 19.49700 1.000 28.03000 8 VAL B CA 1
ATOM 698 C C . VAL B 1 9 ? 13.70000 22.67700 20.26600 1.000 29.79000 8 VAL B C 1
ATOM 699 O O . VAL B 1 9 ? 12.54600 22.24500 20.13000 1.000 33.45000 8 VAL B O 1
ATOM 703 N N . ARG B 1 10 ? 14.60200 22.09200 21.05500 1.000 24.48000 9 ARG B N 1
ATOM 704 C CA . ARG B 1 10 ? 14.26200 21.01500 21.97800 1.000 24.86000 9 ARG B CA 1
ATOM 705 C C . ARG B 1 10 ? 13.84100 21.62300 23.30700 1.000 26.75000 9 ARG B C 1
ATOM 706 O O . ARG B 1 10 ? 14.52500 22.50600 23.82800 1.000 24.93000 9 ARG B O 1
ATOM 714 N N . PHE B 1 11 ? 12.72300 21.15500 23.85200 1.000 24.39000 10 PHE B N 1
ATOM 715 C CA . PHE B 1 11 ? 12.18900 21.67800 25.10200 1.000 26.47000 10 PHE B CA 1
ATOM 716 C C . PHE B 1 11 ? 12.47000 20.72800 26.25700 1.000 27.89000 10 PHE B C 1
ATOM 717 O O . PHE B 1 11 ? 12.36000 19.50800 26.11500 1.000 27.16000 10 PHE B O 1
ATOM 725 N N . ARG B 1 12 ? 12.82000 21.29400 27.41100 1.000 26.60000 11 ARG B N 1
ATOM 726 C CA . ARG B 1 12 ? 12.96400 20.50000 28.62500 1.000 24.63000 11 ARG B CA 1
ATOM 727 C C . ARG B 1 12 ? 11.58300 20.33000 29.25400 1.000 31.79000 11 ARG B C 1
ATOM 728 O O . ARG B 1 12 ? 10.99400 21.29400 29.75200 1.000 29.63000 11 ARG B O 1
ATOM 736 N N . LEU B 1 13 ? 11.05700 19.11100 29.22000 1.000 30.57000 12 LEU B N 1
ATOM 737 C CA . LEU B 1 13 ? 9.72600 18.83100 29.73800 1.000 31.82000 12 LEU B CA 1
ATOM 738 C C . LEU B 1 13 ? 9.80700 18.28500 31.16000 1.000 40.05000 12 LEU B C 1
ATOM 739 O O . LEU B 1 13 ? 10.88500 18.02000 31.69300 1.000 40.55000 12 LEU B O 1
ATOM 744 N N . ASP B 1 14 ? 8.63900 18.12700 31.78000 1.000 46.17000 13 ASP B N 1
ATOM 745 C CA . ASP B 1 14 ? 8.57400 17.51800 33.10000 1.000 53.68000 13 ASP B CA 1
ATOM 746 C C . ASP B 1 14 ? 8.91800 16.03200 33.02100 1.000 56.51000 13 ASP B C 1
ATOM 747 O O . ASP B 1 14 ? 8.90100 15.41900 31.95100 1.000 55.50000 13 ASP B O 1
ATOM 752 N N . ASP B 1 15 ? 9.22400 15.44800 34.18300 1.000 61.68000 14 ASP B N 1
ATOM 753 C CA . ASP B 1 15 ? 9.55700 14.02700 34.22700 1.000 63.35000 14 ASP B CA 1
ATOM 754 C C . ASP B 1 15 ? 8.34400 13.13200 34.00800 1.000 63.69000 14 ASP B C 1
ATOM 755 O O . ASP B 1 15 ? 8.51600 11.96000 33.65100 1.000 63.85000 14 ASP B O 1
ATOM 760 N N . THR B 1 16 ? 7.12800 13.64400 34.22300 1.000 63.08000 15 THR B N 1
ATOM 761 C CA . THR B 1 16 ? 5.93400 12.84300 33.97100 1.000 63.29000 15 THR B CA 1
ATOM 762 C C . THR B 1 16 ? 5.68100 12.64700 32.48400 1.000 62.11000 15 THR B C 1
ATOM 763 O O . THR B 1 16 ? 4.94300 11.72900 32.10900 1.000 62.77000 15 THR B O 1
ATOM 767 N N . ASP B 1 17 ? 6.26200 13.49300 31.63500 1.000 60.50000 16 ASP B N 1
ATOM 768 C CA . ASP B 1 17 ? 6.21600 13.26300 30.20000 1.000 57.00000 16 ASP B CA 1
ATOM 769 C C . ASP B 1 17 ? 7.04300 12.03400 29.83700 1.000 53.66000 16 ASP B C 1
ATOM 770 O O . ASP B 1 17 ? 8.05200 11.72000 30.47700 1.000 51.96000 16 ASP B O 1
ATOM 775 N N . LYS B 1 18 ? 6.59800 11.33000 28.79900 1.000 52.08000 17 LYS B N 1
ATOM 776 C CA . LYS B 1 18 ? 7.32300 10.15700 28.33200 1.000 48.68000 17 LYS B CA 1
ATOM 777 C C . LYS B 1 18 ? 8.69400 10.55700 27.80400 1.000 41.75000 17 LYS B C 1
ATOM 778 O O . LYS B 1 18 ? 8.84800 11.58100 27.13200 1.000 43.95000 17 LYS B O 1
ATOM 784 N N . GLN B 1 19 ? 9.69900 9.75100 28.12800 1.000 38.58000 18 GLN B N 1
ATOM 785 C CA . GLN B 1 19 ? 11.03600 9.96900 27.59300 1.000 34.96000 18 GLN B CA 1
ATOM 786 C C . GLN B 1 19 ? 11.02400 9.74600 26.08400 1.000 30.78000 18 GLN B C 1
ATOM 787 O O . GLN B 1 19 ? 10.60800 8.68300 25.61800 1.000 29.61000 18 GLN B O 1
ATOM 793 N N . GLU B 1 20 ? 11.45000 10.74800 25.32100 1.000 29.25000 19 GLU B N 1
ATOM 794 C CA . GLU B 1 20 ? 11.54600 10.59900 23.87400 1.000 24.10000 19 GLU B CA 1
ATOM 795 C C . GLU B 1 20 ? 12.87200 9.95500 23.49700 1.000 21.10000 19 GLU B C 1
ATOM 796 O O . GLU B 1 20 ? 13.93200 10.31500 24.02200 1.000 19.50000 19 GLU B O 1
ATOM 802 N N . ILE B 1 21 ? 12.80400 8.98100 22.58400 1.000 17.17000 20 ILE B N 1
ATOM 803 C CA . ILE B 1 21 ? 14.00200 8.26000 22.16500 1.000 17.24000 20 ILE B CA 1
ATOM 804 C C . ILE B 1 21 ? 15.01300 9.20700 21.53800 1.000 15.53000 20 ILE B C 1
ATOM 805 O O . ILE B 1 21 ? 16.22900 9.00600 21.68100 1.000 15.96000 20 ILE B O 1
ATOM 810 N N . SER B 1 22 ? 14.54700 10.25800 20.84300 1.000 16.58000 21 SER B N 1
ATOM 811 C CA . SER B 1 22 ? 15.48700 11.19100 20.22300 1.000 15.27000 21 SER B CA 1
ATOM 812 C C . SER B 1 22 ? 16.33900 11.89900 21.26900 1.000 16.64000 21 SER B C 1
ATOM 813 O O . SER B 1 22 ? 17.54000 12.10700 21.06000 1.000 16.83000 21 SER B O 1
ATOM 816 N N . LYS B 1 23 ? 15.73600 12.27100 22.40000 1.000 16.78000 22 LYS B N 1
ATOM 817 C CA . LYS B 1 23 ? 16.49800 12.87900 23.48700 1.000 14.76000 22 LYS B CA 1
ATOM 818 C C . LYS B 1 23 ? 17.43300 11.87200 24.13900 1.000 14.97000 22 LYS B C 1
ATOM 819 O O . LYS B 1 23 ? 18.59200 12.19400 24.42600 1.000 16.19000 22 LYS B O 1
ATOM 825 N N . THR B 1 24 ? 16.94900 10.65200 24.39900 1.000 14.20000 23 THR B N 1
ATOM 826 C CA . THR B 1 24 ? 17.79200 9.63500 25.02000 1.000 14.57000 23 THR B CA 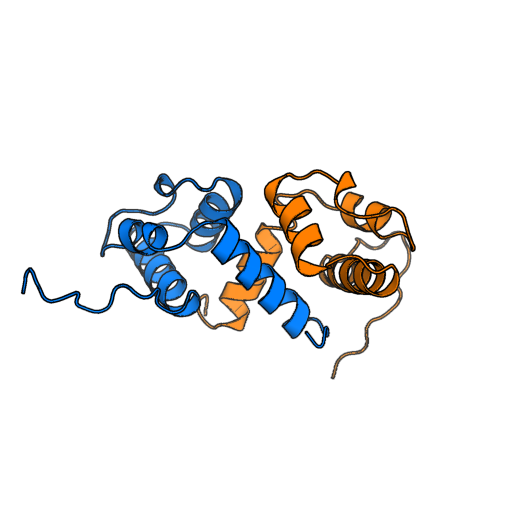1
ATOM 827 C C . THR B 1 24 ? 19.03400 9.35800 24.18900 1.000 15.88000 23 THR B C 1
ATOM 828 O O . THR B 1 24 ? 20.15400 9.39700 24.70000 1.000 15.69000 23 THR B O 1
ATOM 832 N N . LEU B 1 25 ? 18.86100 9.08000 22.89600 1.000 14.95000 24 LEU B N 1
ATOM 833 C CA . LEU B 1 25 ? 20.00100 8.58900 22.13400 1.000 13.81000 24 LEU B CA 1
ATOM 834 C C . LEU B 1 25 ? 21.01400 9.69400 21.86900 1.000 14.63000 24 LEU B C 1
ATOM 835 O O . LEU B 1 25 ? 22.22400 9.43200 21.87200 1.000 14.50000 24 LEU B O 1
ATOM 840 N N . THR B 1 26 ? 20.54600 10.93200 21.63900 1.000 14.68000 25 THR B N 1
ATOM 841 C CA . THR B 1 26 ? 21.49000 12.03500 21.43900 1.000 13.33000 25 THR B CA 1
ATOM 842 C C . THR B 1 26 ? 22.22200 12.36600 22.74000 1.000 15.20000 25 THR B C 1
ATOM 843 O O . THR B 1 26 ? 23.44100 12.56600 22.72800 1.000 14.09000 25 THR B O 1
ATOM 847 N N . SER B 1 27 ? 21.51200 12.35500 23.87500 1.000 14.48000 26 SER B N 1
ATOM 848 C CA . SER B 1 27 ? 22.16100 12.61100 25.16300 1.000 14.36000 26 SER B CA 1
ATOM 849 C C . SER B 1 27 ? 23.16800 11.51800 25.50500 1.000 16.18000 26 SER B C 1
ATOM 850 O O . SER B 1 27 ? 24.28100 11.80900 25.96300 1.000 15.30000 26 SER B O 1
ATOM 853 N N . VAL B 1 28 ? 22.79700 10.26000 25.27300 1.000 14.67000 27 VAL B N 1
ATOM 854 C CA . VAL B 1 28 ? 23.72100 9.14300 25.48700 1.000 14.14000 27 VAL B CA 1
ATOM 855 C C . VAL B 1 28 ? 24.96300 9.30400 24.61700 1.000 14.67000 27 VAL B C 1
ATOM 856 O O . VAL B 1 28 ? 26.09300 9.12000 25.08200 1.000 15.69000 27 VAL B O 1
ATOM 860 N N . TYR B 1 29 ? 24.77800 9.65100 23.33600 1.000 14.76000 28 TYR B N 1
ATOM 861 C CA . TYR B 1 29 ? 25.93100 9.88800 22.47400 1.000 13.69000 28 TYR B CA 1
ATOM 862 C C . TYR B 1 29 ? 26.84500 10.95300 23.06400 1.000 17.33000 28 TYR B C 1
ATOM 863 O O . TYR B 1 29 ? 28.05800 10.74700 23.18400 1.000 15.21000 28 TYR B O 1
ATOM 872 N N . ARG B 1 30 ? 26.28000 12.10200 23.44500 1.000 16.07000 29 ARG B N 1
ATOM 873 C CA . ARG B 1 30 ? 27.13700 13.19900 23.89200 1.000 15.86000 29 ARG B CA 1
ATOM 874 C C . ARG B 1 30 ? 27.85700 12.83800 25.18800 1.000 17.00000 29 ARG B C 1
ATOM 875 O O . ARG B 1 30 ? 29.02200 13.21400 25.38400 1.000 17.64000 29 ARG B O 1
ATOM 883 N N . SER B 1 31 ? 27.18800 12.08900 26.07000 1.000 14.57000 30 SER B N 1
ATOM 884 C CA . SER B 1 31 ? 27.81400 11.65500 27.31900 1.000 14.55000 30 SER B CA 1
ATOM 885 C C . SER B 1 31 ? 28.94200 10.66700 27.06100 1.000 17.08000 30 SER B C 1
ATOM 886 O O . SER B 1 31 ? 30.02100 10.77800 27.66100 1.000 18.88000 30 SER B O 1
ATOM 889 N N . LEU B 1 32 ? 28.70900 9.67500 26.19400 1.000 15.99000 31 LEU B N 1
ATOM 890 C CA . LEU B 1 32 ? 29.77200 8.74200 25.82300 1.000 17.28000 31 LEU B CA 1
ATOM 891 C C . LEU B 1 32 ? 30.97900 9.48600 25.25600 1.000 20.48000 31 LEU B C 1
ATOM 892 O O . LEU B 1 32 ? 32.12700 9.22400 25.63700 1.000 21.31000 31 LEU B O 1
ATOM 897 N N . GLU B 1 33 ? 30.73400 10.43000 24.34600 1.000 17.43000 32 GLU B N 1
ATOM 898 C CA . GLU B 1 33 ? 31.82700 11.18100 23.73600 1.000 19.29000 32 GLU B CA 1
ATOM 899 C C . GLU B 1 33 ? 32.58700 12.00300 24.77300 1.000 22.72000 32 GLU B C 1
ATOM 900 O O . GLU B 1 33 ? 33.82500 12.01500 24.78700 1.000 22.89000 32 GLU B O 1
ATOM 906 N N . GLU B 1 34 ? 31.86100 12.68300 25.65800 1.000 19.37000 33 GLU B N 1
ATOM 907 C CA . GLU B 1 34 ? 32.50000 13.56700 26.62900 1.000 21.23000 33 GLU B CA 1
ATOM 908 C C . GLU B 1 34 ? 33.39200 12.78900 27.59300 1.000 25.99000 33 GLU B C 1
ATOM 909 O O . GLU B 1 34 ? 34.46400 13.26900 27.98100 1.000 27.93000 33 GLU B O 1
ATOM 915 N N . LYS B 1 35 ? 32.97300 11.58100 27.97600 1.000 24.24000 34 LYS B N 1
ATOM 916 C CA . LYS B 1 35 ? 33.71400 10.71800 28.89100 1.000 28.35000 34 LYS B CA 1
ATOM 917 C C . LYS B 1 35 ? 34.83600 9.93400 28.20700 1.000 26.74000 34 LYS B C 1
ATOM 918 O O . LYS B 1 35 ? 35.57500 9.21700 28.89200 1.000 36.28000 34 LYS B O 1
ATOM 924 N N . GLY B 1 36 ? 34.98200 10.03500 26.88800 1.000 23.73000 35 GLY B N 1
ATOM 925 C CA . GLY B 1 36 ? 36.08400 9.39900 26.19300 1.000 27.77000 35 GLY B CA 1
ATOM 926 C C . GLY B 1 36 ? 35.83100 8.01100 25.63900 1.000 27.94000 35 GLY B C 1
ATOM 927 O O . GLY B 1 36 ? 36.78200 7.36800 25.17900 1.000 29.94000 35 GLY B O 1
ATOM 928 N N . TYR B 1 37 ? 34.59000 7.52900 25.65100 1.000 26.83000 36 TYR B N 1
ATOM 929 C CA . TYR B 1 37 ? 34.27300 6.25300 25.02700 1.000 26.19000 36 TYR B CA 1
ATOM 930 C C . TYR B 1 37 ? 34.13600 6.40900 23.50700 1.000 25.73000 36 TYR B C 1
ATOM 931 O O . TYR B 1 37 ? 34.08600 7.52000 22.96700 1.000 24.94000 36 TYR B O 1
ATOM 940 N N . ASN B 1 38 ? 34.07800 5.26600 22.80200 1.000 25.24000 37 ASN B N 1
ATOM 941 C CA . ASN B 1 38 ? 33.70900 5.22400 21.38800 1.000 23.18000 37 ASN B CA 1
ATOM 942 C C . ASN B 1 38 ? 32.19000 5.18400 21.32800 1.000 24.27000 37 ASN B C 1
ATOM 943 O O . ASN B 1 38 ? 31.59500 4.13100 21.58900 1.000 21.37000 37 ASN B O 1
ATOM 948 N N . PRO B 1 39 ? 31.53100 6.28200 20.97800 1.000 20.17000 38 PRO B N 1
ATOM 949 C CA . PRO B 1 39 ? 30.08100 6.36000 21.20800 1.000 19.54000 38 PRO B CA 1
ATOM 950 C C . PRO B 1 39 ? 29.26300 5.44600 20.30700 1.000 19.17000 38 PRO B C 1
ATOM 951 O O . PRO B 1 39 ? 28.36900 4.74400 20.79300 1.000 18.23000 38 PRO B O 1
ATOM 955 N N . ILE B 1 40 ? 29.55100 5.43100 19.00000 1.000 18.83000 39 ILE B N 1
ATOM 956 C CA . ILE B 1 40 ? 28.79700 4.56000 18.10500 1.000 17.33000 39 ILE B CA 1
ATOM 957 C C . ILE B 1 40 ? 28.98500 3.10200 18.50000 1.000 18.10000 39 ILE B C 1
ATOM 958 O O . ILE B 1 40 ? 28.02600 2.31900 18.51100 1.000 18.51000 39 ILE B O 1
ATOM 963 N N . ASN B 1 41 ? 30.21900 2.71300 18.83700 1.000 18.56000 40 ASN B N 1
ATOM 964 C CA . ASN B 1 41 ? 30.48900 1.30900 19.15200 1.000 19.27000 40 ASN B CA 1
ATOM 965 C C . ASN B 1 41 ? 29.71400 0.85100 20.38500 1.000 18.31000 40 ASN B C 1
ATOM 966 O O . ASN B 1 41 ? 29.15300 -0.25300 20.39300 1.000 19.32000 40 ASN B O 1
ATOM 971 N N . GLN B 1 42 ? 29.65100 1.69000 21.42700 1.000 17.28000 41 GLN B N 1
ATOM 972 C CA . GLN B 1 42 ? 28.93700 1.31100 22.64900 1.000 15.52000 41 GLN B CA 1
ATOM 973 C C . GLN B 1 42 ? 27.43100 1.28200 22.42500 1.000 17.77000 41 GLN B C 1
ATOM 974 O O . GLN B 1 42 ? 26.73600 0.40800 22.96500 1.000 16.84000 41 GLN B O 1
ATOM 980 N N . ILE B 1 43 ? 26.90000 2.22600 21.64000 1.000 16.59000 42 ILE B N 1
ATOM 981 C CA . ILE B 1 43 ? 25.47200 2.18300 21.33300 1.000 16.99000 42 ILE B CA 1
ATOM 982 C C . ILE B 1 43 ? 25.11700 0.91300 20.55300 1.000 16.93000 42 ILE B C 1
ATOM 983 O O . ILE B 1 43 ? 24.10000 0.26600 20.83800 1.000 16.50000 42 ILE B O 1
ATOM 988 N N . ILE B 1 44 ? 25.95300 0.51800 19.57800 1.000 16.03000 43 ILE B N 1
ATOM 989 C CA . ILE B 1 44 ? 25.71700 -0.73400 18.85500 1.000 16.97000 43 ILE B CA 1
ATOM 990 C C . ILE B 1 44 ? 25.72800 -1.91300 19.82300 1.000 16.60000 43 ILE B C 1
ATOM 991 O O . ILE B 1 44 ? 24.88800 -2.81900 19.73100 1.000 17.40000 43 ILE B O 1
ATOM 996 N N . GLY B 1 45 ? 26.67800 -1.91800 20.76300 1.000 16.96000 44 GLY B N 1
ATOM 997 C CA . GLY B 1 45 ? 26.70300 -2.96200 21.78200 1.000 17.03000 44 GLY B CA 1
ATOM 998 C C . GLY B 1 45 ? 25.39700 -3.06900 22.54600 1.000 16.41000 44 GLY B C 1
ATOM 999 O O . GLY B 1 45 ? 24.88200 -4.16900 22.75800 1.000 17.31000 44 GLY B O 1
ATOM 1000 N N . TYR B 1 46 ? 24.83400 -1.92500 22.95600 1.000 16.40000 45 TYR B N 1
ATOM 1001 C CA . TYR B 1 46 ? 23.52300 -1.93300 23.59400 1.000 14.81000 45 TYR B CA 1
ATOM 1002 C C . TYR B 1 46 ? 22.44900 -2.46700 22.64200 1.000 14.61000 45 TYR B C 1
ATOM 1003 O O . TYR B 1 46 ? 21.61500 -3.29700 23.02700 1.000 15.94000 45 TYR B O 1
ATOM 1012 N N . VAL B 1 47 ? 22.43700 -1.99100 21.39400 1.000 15.33000 46 VAL B N 1
ATOM 1013 C CA . VAL B 1 47 ? 21.34800 -2.36800 20.49300 1.000 15.41000 46 VAL B CA 1
ATOM 1014 C C . VAL B 1 47 ? 21.37400 -3.86600 20.21000 1.000 14.25000 46 VAL B C 1
ATOM 1015 O O . VAL B 1 47 ? 20.32400 -4.50800 20.10400 1.000 16.05000 46 VAL B O 1
ATOM 1019 N N . LEU B 1 48 ? 22.57200 -4.45200 20.10900 1.000 14.89000 47 LEU B N 1
ATOM 1020 C CA . LEU B 1 48 ? 22.66300 -5.88900 19.83800 1.000 14.62000 47 LEU B CA 1
ATOM 1021 C C . LEU B 1 48 ? 22.27800 -6.74100 21.04500 1.000 16.03000 47 LEU B C 1
ATOM 1022 O O . LEU B 1 48 ? 21.76100 -7.85400 20.87800 1.000 16.07000 47 LEU B O 1
ATOM 1027 N N . SER B 1 49 ? 22.54900 -6.26100 22.26000 1.000 17.16000 48 SER B N 1
ATOM 1028 C CA . SER B 1 49 ? 22.46500 -7.08600 23.46300 1.000 17.31000 48 SER B CA 1
ATOM 1029 C C 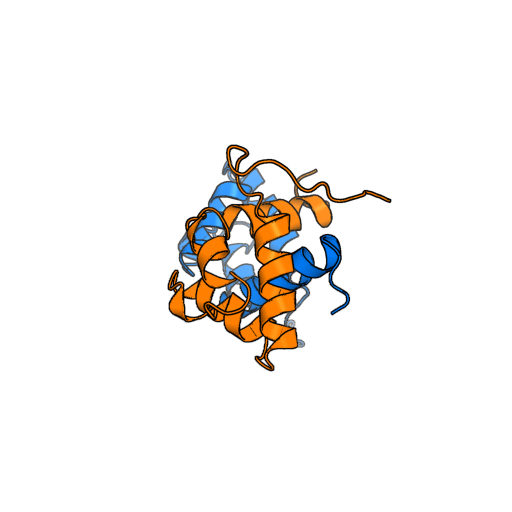. SER B 1 49 ? 21.27000 -6.78200 24.34300 1.000 16.37000 48 SER B C 1
ATOM 1030 O O . SER B 1 49 ? 20.84600 -7.65600 25.10500 1.000 17.90000 48 SER B O 1
ATOM 1033 N N . GLY B 1 50 ? 20.73300 -5.56200 24.28300 1.000 15.75000 49 GLY B N 1
ATOM 1034 C CA . GLY B 1 50 ? 19.76100 -5.12700 25.26700 1.000 16.45000 49 GLY B CA 1
ATOM 1035 C C . GLY B 1 50 ? 20.32300 -4.85100 26.64700 1.000 15.28000 49 GLY B C 1
ATOM 1036 O O . GLY B 1 50 ? 19.54400 -4.61700 27.58100 1.000 17.20000 49 GLY B O 1
ATOM 1037 N N . ASP B 1 51 ? 21.65100 -4.87300 26.80200 1.000 14.68000 50 ASP B N 1
ATOM 1038 C CA . ASP B 1 51 ? 22.28500 -4.74300 28.11300 1.000 16.62000 50 ASP B CA 1
ATOM 1039 C C . ASP B 1 51 ? 22.60400 -3.27800 28.40200 1.000 16.02000 50 ASP B C 1
ATOM 1040 O O . ASP B 1 51 ? 23.46600 -2.69800 27.72200 1.000 16.14000 50 ASP B O 1
ATOM 1045 N N . PRO B 1 52 ? 21.97700 -2.65400 29.40700 1.000 15.76000 51 PRO B N 1
ATOM 1046 C CA . PRO B 1 52 ? 22.30100 -1.24500 29.71900 1.000 15.97000 51 PRO B CA 1
ATOM 1047 C C . PRO B 1 52 ? 23.73500 -1.03200 30.16900 1.000 16.26000 51 PRO B C 1
ATOM 1048 O O . PRO B 1 52 ? 24.20300 0.11700 30.19200 1.000 17.69000 51 PRO B O 1
ATOM 1052 N N . ALA B 1 53 ? 24.45200 -2.09200 30.55000 1.000 17.19000 52 ALA B N 1
ATOM 1053 C CA . ALA B 1 53 ? 25.83100 -1.91500 30.98900 1.000 17.90000 52 ALA B CA 1
ATOM 1054 C C . ALA B 1 53 ? 26.77300 -1.44900 29.88100 1.000 18.01000 52 ALA B C 1
ATOM 1055 O O . ALA B 1 53 ? 27.89900 -1.04300 30.18800 1.000 20.06000 52 ALA B O 1
ATOM 1057 N N . TYR B 1 54 ? 26.36700 -1.49400 28.60800 1.000 14.79000 53 TYR B N 1
ATOM 1058 C CA . TYR B 1 54 ? 27.20000 -0.89800 27.56500 1.000 17.33000 53 TYR B CA 1
ATOM 1059 C C . TYR B 1 54 ? 27.16200 0.63000 27.60700 1.000 17.60000 53 TYR B C 1
ATOM 1060 O O . TYR B 1 54 ? 27.99100 1.26800 26.95400 1.000 16.70000 53 TYR B O 1
ATOM 1069 N N . ILE B 1 55 ? 26.24800 1.20700 28.37200 1.000 14.89000 54 ILE B N 1
ATOM 1070 C CA . ILE B 1 55 ? 26.08900 2.65900 28.51900 1.000 15.52000 54 ILE B CA 1
ATOM 1071 C C . ILE B 1 55 ? 26.57300 3.04800 29.91500 1.000 17.35000 54 ILE B C 1
ATOM 1072 O O . ILE B 1 55 ? 26.13100 2.44300 30.89300 1.000 17.37000 54 ILE B O 1
ATOM 1077 N N . PRO B 1 56 ? 27.44700 4.04600 30.06200 1.000 16.08000 55 PRO B N 1
ATOM 1078 C CA . PRO B 1 56 ? 27.88500 4.42600 31.41400 1.000 16.44000 55 PRO B CA 1
ATOM 1079 C C . PRO B 1 56 ? 26.78800 5.11500 32.19900 1.000 17.24000 55 PRO B C 1
ATOM 1080 O O . PRO B 1 56 ? 25.87400 5.72300 31.63600 1.000 16.89000 55 PRO B O 1
ATOM 1084 N N . ARG B 1 57 ? 26.89000 5.02300 33.52800 1.000 19.48000 56 ARG B N 1
ATOM 1085 C CA . ARG B 1 57 ? 25.96800 5.77300 34.37000 1.000 19.34000 56 ARG B CA 1
ATOM 1086 C C . ARG B 1 57 ? 26.19700 7.27800 34.23900 1.000 16.39000 56 ARG B C 1
ATOM 1087 O O . ARG B 1 57 ? 25.26700 8.06000 34.46200 1.000 18.60000 56 ARG B O 1
ATOM 1095 N N . TYR B 1 58 ? 27.41400 7.68100 33.86800 1.000 17.13000 57 TYR B N 1
ATOM 1096 C CA . TYR B 1 58 ? 27.82200 9.08500 33.75300 1.000 16.49000 57 TYR B CA 1
ATOM 1097 C C . TYR B 1 58 ? 26.76200 9.95900 33.08900 1.000 16.50000 57 TYR B C 1
ATOM 1098 O O . TYR B 1 58 ? 26.26300 9.64400 32.00300 1.000 17.28000 57 TYR B O 1
ATOM 1107 N N . ASN B 1 59 ? 26.46300 11.08900 33.73200 1.000 16.84000 58 ASN B N 1
ATOM 1108 C CA . ASN B 1 59 ? 25.54500 12.11000 33.20600 1.000 14.84000 58 ASN B CA 1
ATOM 1109 C C . ASN B 1 59 ? 24.16200 11.54400 32.87400 1.000 16.76000 58 ASN B C 1
ATOM 1110 O O . ASN B 1 59 ? 23.48800 12.02300 31.94700 1.000 16.25000 58 ASN B O 1
ATOM 1115 N N . ASP B 1 60 ? 23.72200 10.56100 33.66000 1.000 15.05000 59 ASP B N 1
ATOM 1116 C CA . ASP B 1 60 ? 22.40400 9.93100 33.54700 1.000 17.72000 59 ASP B CA 1
ATOM 1117 C C . ASP B 1 60 ? 22.20500 9.19800 32.22000 1.000 16.87000 59 ASP B C 1
ATOM 1118 O O . ASP B 1 60 ? 21.06300 8.95400 31.81600 1.000 19.37000 59 ASP B O 1
ATOM 1123 N N . ALA B 1 61 ? 23.28800 8.80700 31.55000 1.000 15.76000 60 ALA B N 1
ATOM 1124 C CA . ALA B 1 61 ? 23.14800 8.10000 30.27600 1.000 15.19000 60 ALA B CA 1
ATOM 1125 C C . ALA B 1 61 ? 22.46200 6.74700 30.46400 1.000 14.58000 60 ALA B C 1
ATOM 1126 O O . ALA B 1 61 ? 21.48500 6.43100 29.76900 1.000 14.98000 60 ALA B O 1
ATOM 1128 N N . ARG B 1 62 ? 22.95500 5.93000 31.40000 1.000 14.71000 61 ARG B N 1
ATOM 1129 C CA . ARG B 1 62 ? 22.33100 4.62100 31.60700 1.000 15.71000 61 ARG B CA 1
ATOM 1130 C C . ARG B 1 62 ? 20.89500 4.76400 32.10100 1.000 16.13000 61 ARG B C 1
ATOM 1131 O O . ARG B 1 62 ? 20.01500 3.99400 31.69300 1.000 16.65000 61 ARG B O 1
ATOM 1139 N N . ASN B 1 63 ? 20.63100 5.73600 32.97900 1.000 16.87000 62 ASN B N 1
ATOM 1140 C CA . ASN B 1 63 ? 19.26900 5.93400 33.46700 1.000 18.88000 62 ASN B CA 1
ATOM 1141 C C . ASN B 1 63 ? 18.31400 6.21900 32.31600 1.000 18.25000 62 ASN B C 1
ATOM 1142 O O . ASN B 1 63 ? 17.16500 5.75800 32.32200 1.000 19.33000 62 ASN B O 1
ATOM 1147 N N . GLN B 1 64 ? 18.77300 6.98000 31.31700 1.000 16.40000 63 GLN B N 1
ATOM 1148 C CA . GLN B 1 64 ? 17.91300 7.27500 30.17700 1.000 16.55000 63 GLN B CA 1
ATOM 1149 C C . GLN B 1 64 ? 17.70300 6.04800 29.29000 1.000 17.37000 63 GLN B C 1
ATOM 1150 O O . GLN B 1 64 ? 16.57900 5.81200 28.82900 1.000 17.33000 63 GLN B O 1
ATOM 1156 N N . ILE B 1 65 ? 18.74900 5.24900 29.04100 1.000 14.64000 64 ILE B N 1
ATOM 1157 C CA . ILE B 1 65 ? 18.53700 4.08500 28.17400 1.000 15.31000 64 ILE B CA 1
ATOM 1158 C C . ILE B 1 65 ? 17.58600 3.09900 28.84400 1.000 16.81000 64 ILE B C 1
ATOM 1159 O O . ILE B 1 65 ? 16.80200 2.42900 28.16100 1.000 18.44000 64 ILE B O 1
ATOM 1164 N N . ARG B 1 66 ? 17.58000 3.04400 30.17900 1.000 17.56000 65 ARG B N 1
ATOM 1165 C CA . ARG B 1 66 ? 16.70400 2.11300 30.88300 1.000 20.49000 65 ARG B CA 1
ATOM 1166 C C . ARG B 1 66 ? 15.23900 2.52800 30.83700 1.000 19.17000 65 ARG B C 1
ATOM 1167 O O . ARG B 1 66 ? 14.38100 1.73900 31.25500 1.000 23.12000 65 ARG B O 1
ATOM 1175 N N . LYS B 1 67 ? 14.92400 3.72200 30.33200 1.000 19.67000 66 LYS B N 1
ATOM 1176 C CA . LYS B 1 67 ? 13.53200 4.11200 30.14700 1.000 20.17000 66 LYS B CA 1
ATOM 1177 C C . LYS B 1 67 ? 12.88800 3.45600 28.93300 1.000 19.78000 66 LYS B C 1
ATOM 1178 O O . LYS B 1 67 ? 11.68500 3.64300 28.71900 1.000 24.21000 66 LYS B O 1
ATOM 1184 N N . HIS B 1 68 ? 13.66100 2.72500 28.12900 1.000 16.62000 67 HIS B N 1
ATOM 1185 C CA . HIS B 1 68 ? 13.18600 2.11000 26.90100 1.000 17.81000 67 HIS B CA 1
ATOM 1186 C C . HIS B 1 68 ? 13.51900 0.62500 26.91200 1.000 16.93000 67 HIS B C 1
ATOM 1187 O O . HIS B 1 68 ? 14.38200 0.16500 27.66300 1.000 21.11000 67 HIS B O 1
ATOM 1194 N N . GLU B 1 69 ? 12.80900 -0.12700 26.07400 1.000 19.05000 68 GLU B N 1
ATOM 1195 C CA . GLU B 1 69 ? 13.16500 -1.51000 25.79300 1.000 19.84000 68 GLU B CA 1
ATOM 1196 C C . GLU B 1 69 ? 13.95500 -1.58100 24.49000 1.000 16.69000 68 GLU B C 1
ATOM 1197 O O . GLU B 1 69 ? 13.80900 -0.72700 23.61000 1.000 16.94000 68 GLU B O 1
ATOM 1203 N N . ARG B 1 70 ? 14.77000 -2.63200 24.36200 1.000 17.15000 69 ARG B N 1
ATOM 1204 C CA . ARG B 1 70 ? 15.58700 -2.79400 23.15700 1.000 15.77000 69 ARG B CA 1
ATOM 1205 C C . ARG B 1 70 ? 14.73000 -2.79700 21.89600 1.000 18.28000 69 ARG B C 1
ATOM 1206 O O . ARG B 1 70 ? 15.10100 -2.17900 20.88000 1.000 16.62000 69 ARG B O 1
ATOM 1214 N N . ASP B 1 71 ? 13.58100 -3.49200 21.92600 1.000 19.17000 70 ASP B N 1
ATOM 1215 C CA . ASP B 1 71 ? 12.77900 -3.57500 20.71200 1.000 16.21000 70 ASP B CA 1
ATOM 1216 C C . ASP B 1 71 ? 12.11400 -2.24500 20.36900 1.000 19.40000 70 ASP B C 1
ATOM 1217 O O . ASP B 1 71 ? 11.85800 -1.96900 19.19400 1.000 18.88000 70 ASP B O 1
ATOM 1222 N N . GLU B 1 72 ? 11.87600 -1.38900 21.36500 1.000 18.65000 71 GLU B N 1
ATOM 1223 C CA . GLU B 1 72 ? 11.34400 -0.06000 21.09300 1.000 18.46000 71 GLU B CA 1
ATOM 1224 C C . GLU B 1 72 ? 12.38400 0.81600 20.41100 1.000 16.00000 71 GLU B C 1
ATOM 1225 O O . GLU B 1 72 ? 12.05900 1.59500 19.50500 1.000 17.59000 71 GLU B O 1
ATOM 1231 N N . ILE B 1 73 ? 13.63900 0.71600 20.85400 1.000 15.79000 72 ILE B N 1
ATOM 1232 C CA A ILE B 1 73 ? 14.70400 1.47400 20.21100 0.500 14.56000 72 ILE B CA 1
ATOM 1233 C CA B ILE B 1 73 ? 14.80400 1.47400 20.21100 0.500 14.56000 72 ILE B CA 1
ATOM 1234 C C . ILE B 1 73 ? 14.90900 0.99200 18.77700 1.000 15.97000 72 ILE B C 1
ATOM 1235 O O . ILE B 1 73 ? 15.01900 1.80200 17.85200 1.000 16.13000 72 ILE B O 1
ATOM 1244 N N . ILE B 1 74 ? 14.91800 -0.33000 18.55400 1.000 14.05000 73 ILE B N 1
ATOM 1245 C CA . ILE B 1 74 ? 15.11900 -0.81900 17.19300 1.000 15.13000 73 ILE B CA 1
ATOM 1246 C C . ILE B 1 74 ? 13.96200 -0.41600 16.28800 1.000 16.99000 73 ILE B C 1
ATOM 1247 O O . ILE B 1 74 ? 14.17800 -0.00200 15.14400 1.000 15.35000 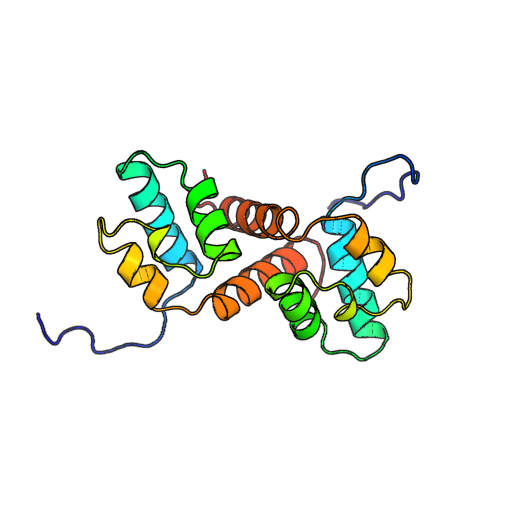73 ILE B O 1
ATOM 1252 N N . GLU B 1 75 ? 12.72100 -0.51100 16.78300 1.000 17.30000 74 GLU B N 1
ATOM 1253 C CA . GLU B 1 75 ? 11.57800 -0.07900 15.97900 1.000 18.75000 74 GLU B CA 1
ATOM 1254 C C . GLU B 1 75 ? 11.71000 1.38200 15.54600 1.000 17.47000 74 GLU B C 1
ATOM 1255 O O . GLU B 1 75 ? 11.47100 1.71600 14.38100 1.000 17.77000 74 GLU B O 1
ATOM 1261 N N . GLU B 1 76 ? 12.08500 2.27700 16.47100 1.000 16.60000 75 GLU B N 1
ATOM 1262 C CA . GLU B 1 76 ? 12.23300 3.68400 16.09500 1.000 17.71000 75 GLU B CA 1
ATOM 1263 C C . GLU B 1 76 ? 13.37700 3.90700 15.10300 1.000 15.18000 75 GLU B C 1
ATOM 1264 O O . GLU B 1 76 ? 13.25500 4.71900 14.17600 1.000 16.16000 75 GLU B O 1
ATOM 1270 N N . LEU B 1 77 ? 14.50700 3.20900 15.28500 1.000 14.81000 76 LEU B N 1
ATOM 1271 C CA . LEU B 1 77 ? 15.61500 3.34800 14.34100 1.000 15.58000 76 LEU B CA 1
ATOM 1272 C C . LEU B 1 77 ? 15.19000 2.95300 12.93100 1.000 14.52000 76 LEU B C 1
ATOM 1273 O O . LEU B 1 77 ? 15.52100 3.65000 11.96600 1.000 15.48000 76 LEU B O 1
ATOM 1278 N N . VAL B 1 78 ? 14.46800 1.83000 12.79900 1.000 15.12000 77 VAL B N 1
ATOM 1279 C CA . VAL B 1 78 ? 14.00400 1.38100 11.48500 1.000 15.59000 77 VAL B CA 1
ATOM 1280 C C . VAL B 1 78 ? 12.99300 2.36200 10.90000 1.000 15.45000 77 VAL B C 1
ATOM 1281 O O . VAL B 1 78 ? 13.10100 2.76100 9.73500 1.000 16.72000 77 VAL B O 1
ATOM 1285 N N . ARG B 1 79 ? 11.98400 2.75200 11.69100 1.000 15.32000 78 ARG B N 1
ATOM 1286 C CA . ARG B 1 79 ? 10.95600 3.65300 11.17500 1.000 17.95000 78 ARG B CA 1
ATOM 1287 C C . ARG B 1 79 ? 11.54900 4.98700 10.73500 1.000 18.39000 78 ARG B C 1
ATOM 1288 O O . ARG B 1 79 ? 11.20600 5.50400 9.66400 1.000 18.00000 78 ARG B O 1
ATOM 1296 N N . TYR B 1 80 ? 12.45300 5.55600 11.54000 1.000 17.77000 79 TYR B N 1
ATOM 1297 C CA . TYR B 1 80 ? 13.09100 6.81600 11.17900 1.000 18.93000 79 TYR B CA 1
ATOM 1298 C C . TYR B 1 80 ? 13.88100 6.69700 9.87700 1.000 17.64000 79 TYR B C 1
ATOM 1299 O O . TYR B 1 80 ? 13.87700 7.61600 9.05100 1.000 19.00000 79 TYR B O 1
ATOM 1308 N N . TYR B 1 81 ? 14.56400 5.57800 9.66600 1.000 16.78000 80 TYR B N 1
ATOM 1309 C CA . TYR B 1 81 ? 15.39900 5.41300 8.44800 1.000 16.36000 80 TYR B CA 1
ATOM 1310 C C . TYR B 1 81 ? 14.50600 5.29700 7.21000 1.000 16.81000 80 TYR B C 1
ATOM 1311 O O . TYR B 1 81 ? 14.78200 5.95700 6.20400 1.000 18.86000 80 TYR B O 1
ATOM 1320 N N . LEU B 1 82 ? 13.46800 4.46900 7.29100 1.000 17.14000 81 LEU B N 1
ATOM 1321 C CA . LEU B 1 82 ? 12.60200 4.23200 6.10700 1.000 17.15000 81 LEU B CA 1
ATOM 1322 C C . LEU B 1 82 ? 11.89600 5.53100 5.71000 1.000 23.15000 81 LEU B C 1
ATOM 1323 O O . LEU B 1 82 ? 11.79900 5.81000 4.51300 1.000 23.24000 81 LEU B O 1
ATOM 1328 N N . LYS B 1 83 ? 11.42300 6.28400 6.69900 1.000 20.74000 82 LYS B N 1
ATOM 1329 C CA . LYS B 1 83 ? 10.72900 7.56600 6.41300 1.000 21.60000 82 LYS B CA 1
ATOM 1330 C C . LYS B 1 83 ? 11.71200 8.59400 5.85300 1.000 23.67000 82 LYS B C 1
ATOM 1331 O O . LYS B 1 83 ? 11.39000 9.22100 4.84100 1.000 24.36000 82 LYS B O 1
ATOM 1337 N N . GLY B 1 84 ? 12.87200 8.74500 6.48500 1.000 22.42000 83 GLY B N 1
ATOM 1338 C CA . GLY B 1 84 ? 13.82000 9.78600 6.05300 1.000 23.09000 83 GLY B CA 1
ATOM 1339 C C . GLY B 1 84 ? 14.37300 9.53500 4.66700 1.000 25.81000 83 GLY B C 1
ATOM 1340 O O . GLY B 1 84 ? 14.69400 10.51500 3.98200 1.000 27.29000 83 GLY B O 1
ATOM 1341 N N . ASN B 1 85 ? 14.48400 8.26800 4.27400 1.000 21.72000 84 ASN B N 1
ATOM 1342 C CA . ASN B 1 85 ? 15.08800 7.91800 2.96400 1.000 22.21000 84 ASN B CA 1
ATOM 1343 C C . ASN B 1 85 ? 14.00600 7.83200 1.88100 1.000 23.31000 84 ASN B C 1
ATOM 1344 O O . ASN B 1 85 ? 14.35300 7.52400 0.73900 1.000 26.60000 84 ASN B O 1
ATOM 1349 N N . GLY B 1 86 ? 12.75000 8.09000 2.24100 1.000 24.50000 85 GLY B N 1
ATOM 1350 C CA . GLY B 1 86 ? 11.65400 8.10300 1.25300 1.000 28.41000 85 GLY B CA 1
ATOM 1351 C C . GLY B 1 86 ? 11.22400 6.71500 0.81700 1.000 32.08000 85 GLY B C 1
ATOM 1352 O O . GLY B 1 86 ? 10.60300 6.60200 -0.24500 1.000 31.77000 85 GLY B O 1
ATOM 1353 N N . ILE B 1 87 ? 11.53600 5.69600 1.61300 1.000 28.61000 86 ILE B N 1
ATOM 1354 C CA . ILE B 1 87 ? 11.22900 4.29100 1.21400 1.000 25.71000 86 ILE B CA 1
ATOM 1355 C C . ILE B 1 87 ? 9.77500 3.97600 1.56400 1.000 29.77000 86 ILE B C 1
ATOM 1356 O O . ILE B 1 87 ? 9.12800 3.25800 0.79100 1.000 31.21000 86 ILE B O 1
ATOM 1361 N N . ASP B 1 88 ? 9.26000 4.53800 2.65500 1.000 32.04000 87 ASP B N 1
ATOM 1362 C CA . ASP B 1 88 ? 7.89200 4.17400 3.10900 1.000 37.22000 87 ASP B CA 1
ATOM 1363 C C . ASP B 1 88 ? 6.81400 4.95600 2.34500 1.000 35.98000 87 ASP B C 1
ATOM 1364 O O . ASP B 1 88 ? 5.69300 4.43500 2.24300 1.000 41.74000 87 ASP B O 1
ATOM 1369 N N . LEU B 1 89 ? 7.13100 6.15500 1.85500 1.000 30.00000 88 LEU B N 1
ATOM 1370 C CA . LEU B 1 89 ? 6.14000 7.01100 1.14900 1.000 30.00000 88 LEU B CA 1
ATOM 1371 C C . LEU B 1 89 ? 6.83100 7.72600 -0.01700 1.000 30.00000 88 LEU B C 1
ATOM 1372 O O . LEU B 1 89 ? 7.41200 7.01000 -0.85100 1.000 30.00000 88 LEU B O 1
#

Sequence (164 aa):
VRFRLDDTDKQEISKTLTSVYRSLEEKGYNPINQIIGYVLSGDPAYIPRYNDARNQIRKHERDEIIEELVRYYLKGNGIDLEEVRFRLDDTDKQEISKTLTSVYRSLEEKGYNPINQIIGYVLSGDPAYIPRYNDARNQIRKHERDEIIIEELVRYYLKGNGIDL

Secondary structure (DSSP, 8-state):
-TT-----S---HHHHHHHHHHHHHHTT--HHHHHHHHHHH--GGGS--GGGHHHHHHTS-HHHHHHHHHHHHHHHTT---/--PPP---TTSPPPHHHHHHHHHHHHHHTT--HHHHHHHHHHH--GGGS-SGGGHHHHHTTS-HHHHHHHHHHHHHHHTTS--

B-factor: mean 25.27, std 10.78, range [12.32, 73.56]

InterPro domains:
  IPR009309 IreB regulatory phosphoprotein-like [MF_01507] (1-84)
  IPR009309 IreB regulatory phosphoprotein-like [NF003997] (4-82)
  IPR009309 IreB regulatory phosphoprotein-like [PF06135] (5-82)
  IPR009309 IreB regulatory phosphoprotein-like [PIRSF037258] (1-85)
  IPR009309 IreB regulatory phosphoprotein-like [PTHR40067] (1-85)

Foldseek 3Di:
DVPPPPDLPQDDPVVLLVVQLVQCVVVPHPSVVLVVVCLVPVDLVSTDPPPNNSVSVVSDGSVVVVVVVVVVVCVVVDDPD/DDDDDDDDPVDQQDPVVLLVQQQVQCVVVPHPRVVLVVVCLVPVDLVSGDPGPNNSVSSVSDGSVVNVVVVVVVVCVVVVNVD

Nearest PDB structures (foldseek):
  7y8z-assembly1_B  TM=9.427E-01  e=3.703E-11  Streptococcus suis
  7y86-assembly1_A  TM=8.752E-01  e=9.890E-12  Streptococcus suis
  7y8z-assembly1_A  TM=9.678E-01  e=4.874E-10  Streptococcus suis
  5us5-assembly1_B  TM=8.081E-01  e=6.166E-08  Enterococcus faecalis V583
  6tif-assembly1_A  TM=8.132E-01  e=2.036E-07  Listeria monocytogenes EGD-e

Organism: Streptococcus suis (NCBI:txid1307)

Radius of gyration: 17.42 Å; Cα contacts (8 Å, |Δi|>4): 166; chains: 2; bounding box: 35×42×52 Å

Solvent-accessible surface area: 10466 Å² total; per-residue (Å²): 161,202,161,160,153,134,102,124,120,99,71,128,20,39,127,1,5,32,30,0,16,165,3,0,95,117,97,70,107,82,16,27,78,42,4,16,8,9,2,55,50,29,64,35,67,91,1,21,183,96,101,71,0,36,69,39,3,136,119,9,90,57,74,42,1,0,62,58,3,2,79,53,5,2,111,49,22,48,6,146,94,238,170,116,123,137,245,86,110,149,134,69,185,39,70,31,24,46,0,3,6,34,0,16,122,2,0,99,128,109,67,99,92,21,10,88,43,2,21,13,5,0,66,59,28,62,41,66,93,0,16,150,85,98,85,0,48,72,25,2,104,115,18,108,57,74,86,0,0,67,57,3,2,96,66,6,1,145,51,57,45,21,36,196